Protein AF-A0A7V2W3R6-F1 (afdb_monomer_lite)

Structure (mmCIF, N/CA/C/O backbone):
data_AF-A0A7V2W3R6-F1
#
_entry.id   AF-A0A7V2W3R6-F1
#
loop_
_atom_site.group_PDB
_atom_site.id
_atom_site.type_symbol
_atom_site.label_atom_id
_atom_site.label_alt_id
_atom_site.label_comp_id
_atom_site.label_asym_id
_atom_site.label_entity_id
_atom_site.label_seq_id
_atom_site.pdbx_PDB_ins_code
_atom_site.Cartn_x
_atom_site.Cartn_y
_atom_site.Cartn_z
_atom_site.occupancy
_atom_site.B_iso_or_equiv
_atom_site.auth_seq_id
_atom_site.auth_comp_id
_atom_site.auth_asym_id
_atom_site.auth_atom_id
_atom_site.pdbx_PDB_model_num
ATOM 1 N N . LYS A 1 1 ? 10.354 2.225 -15.201 1.00 59.28 1 LYS A N 1
ATOM 2 C CA . LYS A 1 1 ? 10.331 1.206 -14.119 1.00 59.28 1 LYS A CA 1
ATOM 3 C C . LYS A 1 1 ? 9.931 1.815 -12.768 1.00 59.28 1 LYS A C 1
ATOM 5 O O . LYS A 1 1 ? 8.890 1.421 -12.269 1.00 59.28 1 LYS A O 1
ATOM 10 N N . ILE A 1 2 ? 10.626 2.833 -12.236 1.00 71.00 2 ILE A N 1
ATOM 11 C CA . ILE A 1 2 ? 10.215 3.539 -10.991 1.00 71.00 2 ILE A CA 1
ATOM 12 C C . ILE A 1 2 ? 8.816 4.175 -11.108 1.00 71.00 2 ILE A C 1
ATOM 14 O O . ILE A 1 2 ? 8.003 4.066 -10.198 1.00 71.00 2 ILE A O 1
ATOM 18 N N . SER A 1 3 ? 8.492 4.756 -12.267 1.00 81.88 3 SER A N 1
ATOM 19 C CA . SER A 1 3 ? 7.218 5.450 -12.502 1.00 81.88 3 SER A CA 1
ATOM 20 C C . SER A 1 3 ? 5.966 4.594 -12.274 1.00 81.88 3 SER A C 1
ATOM 22 O O . SER A 1 3 ? 4.956 5.121 -11.814 1.00 81.88 3 SER A O 1
ATOM 24 N N . SER A 1 4 ? 6.003 3.292 -12.570 1.00 83.88 4 SER A N 1
ATOM 25 C CA . SER A 1 4 ? 4.855 2.395 -12.370 1.00 83.88 4 SER A CA 1
ATOM 26 C C . SER A 1 4 ? 4.626 2.087 -10.892 1.00 83.88 4 SER A C 1
ATOM 28 O O . SER A 1 4 ? 3.481 2.081 -10.446 1.00 83.88 4 SER A O 1
ATOM 30 N N . LEU A 1 5 ? 5.705 1.919 -10.121 1.00 84.62 5 LEU A N 1
ATOM 31 C CA . LEU A 1 5 ? 5.622 1.748 -8.672 1.00 84.62 5 LEU A CA 1
ATOM 32 C C . LEU A 1 5 ? 5.131 3.033 -7.996 1.00 84.62 5 LEU A C 1
ATOM 34 O O . LEU A 1 5 ? 4.211 2.983 -7.188 1.00 84.62 5 LEU A O 1
ATOM 38 N N . THR A 1 6 ? 5.658 4.198 -8.388 1.00 90.31 6 THR A N 1
ATOM 39 C CA . THR A 1 6 ? 5.170 5.490 -7.882 1.00 90.31 6 THR A CA 1
ATOM 40 C C . THR A 1 6 ? 3.685 5.677 -8.187 1.00 90.31 6 THR A C 1
ATOM 42 O O . THR A 1 6 ? 2.918 6.010 -7.291 1.00 90.31 6 THR A O 1
ATOM 45 N N . LYS A 1 7 ? 3.243 5.389 -9.421 1.00 90.94 7 LYS A N 1
ATOM 46 C CA . LYS A 1 7 ? 1.819 5.443 -9.794 1.00 90.94 7 LYS A CA 1
ATOM 47 C C . LYS A 1 7 ? 0.959 4.517 -8.935 1.00 90.94 7 LYS A C 1
ATOM 49 O O . LYS A 1 7 ? -0.138 4.920 -8.551 1.00 90.94 7 LYS A O 1
ATOM 54 N N . LEU A 1 8 ? 1.431 3.303 -8.648 1.00 90.69 8 LEU A N 1
ATOM 55 C CA . LEU A 1 8 ? 0.729 2.367 -7.772 1.00 90.69 8 LEU A CA 1
ATOM 56 C C . LEU A 1 8 ? 0.593 2.938 -6.358 1.00 90.69 8 LEU A C 1
ATOM 58 O O . LEU A 1 8 ? -0.525 3.020 -5.856 1.00 90.69 8 LEU A O 1
ATOM 62 N N . ILE A 1 9 ? 1.693 3.398 -5.757 1.00 92.06 9 ILE A N 1
ATOM 63 C CA . ILE A 1 9 ? 1.687 3.981 -4.409 1.00 92.06 9 ILE A CA 1
ATOM 64 C C . ILE A 1 9 ? 0.729 5.178 -4.354 1.00 92.06 9 ILE A C 1
ATOM 66 O O . ILE A 1 9 ? -0.138 5.221 -3.491 1.00 92.06 9 ILE A O 1
ATOM 70 N N . THR A 1 10 ? 0.771 6.095 -5.328 1.00 95.12 10 THR A N 1
ATOM 71 C CA . THR A 1 10 ? -0.154 7.243 -5.370 1.00 95.12 10 THR A CA 1
ATOM 72 C C . THR A 1 10 ? -1.622 6.828 -5.551 1.00 95.12 10 THR A C 1
ATOM 74 O O . THR A 1 10 ? -2.527 7.536 -5.104 1.00 95.12 10 THR A O 1
ATOM 77 N N . ARG A 1 11 ? -1.906 5.714 -6.239 1.00 94.00 11 ARG A N 1
ATOM 78 C CA . ARG A 1 11 ? -3.274 5.168 -6.338 1.00 94.00 11 ARG A CA 1
ATOM 79 C C . ARG A 1 11 ? -3.722 4.569 -5.010 1.00 94.00 11 ARG A C 1
ATOM 81 O O . ARG A 1 11 ? -4.862 4.805 -4.626 1.00 94.00 11 ARG A O 1
ATOM 88 N N . ILE A 1 12 ? -2.834 3.860 -4.316 1.00 94.62 12 ILE A N 1
ATOM 89 C CA . ILE A 1 12 ? -3.099 3.310 -2.984 1.00 94.62 12 ILE A CA 1
ATOM 90 C C . ILE A 1 12 ? -3.355 4.441 -1.984 1.00 94.62 12 ILE A C 1
ATOM 92 O O . ILE A 1 12 ? -4.371 4.405 -1.300 1.00 94.62 12 ILE A O 1
ATOM 96 N N . SER A 1 13 ? -2.530 5.493 -1.956 1.00 95.12 13 SER A N 1
ATOM 97 C CA . SER A 1 13 ? -2.754 6.654 -1.080 1.00 95.12 13 SER A CA 1
ATOM 98 C C . SER A 1 13 ? -4.144 7.261 -1.288 1.00 95.12 13 SER A C 1
ATOM 100 O O . SER A 1 13 ? -4.907 7.400 -0.337 1.00 95.12 13 SER A O 1
ATOM 102 N N . ARG A 1 14 ? -4.532 7.506 -2.549 1.00 97.50 14 ARG A N 1
ATOM 103 C CA . ARG A 1 14 ? -5.871 8.019 -2.889 1.00 97.50 14 ARG A CA 1
ATOM 104 C C . ARG A 1 14 ? -7.003 7.052 -2.538 1.00 97.50 14 ARG A C 1
ATOM 106 O O . ARG A 1 14 ? -8.116 7.491 -2.263 1.00 97.50 14 ARG A O 1
ATOM 113 N N . PHE A 1 15 ? -6.758 5.745 -2.592 1.00 95.94 15 PHE A N 1
ATOM 114 C CA . PHE A 1 15 ? -7.727 4.742 -2.157 1.00 95.94 15 PHE A CA 1
ATOM 115 C C . PHE A 1 15 ? -7.945 4.814 -0.642 1.00 95.94 15 PHE A C 1
ATOM 117 O O . PHE A 1 15 ? -9.096 4.852 -0.215 1.00 95.94 15 PHE A O 1
ATOM 124 N N . ILE A 1 16 ? -6.873 4.897 0.150 1.00 95.69 16 ILE A N 1
ATOM 125 C CA . ILE A 1 16 ? -6.954 4.996 1.614 1.00 95.69 16 ILE A CA 1
ATOM 126 C C . ILE A 1 16 ? -7.638 6.301 2.042 1.00 95.69 16 ILE A C 1
ATOM 128 O O . ILE A 1 16 ? -8.534 6.264 2.879 1.00 95.69 16 ILE A O 1
ATOM 132 N N . GLU A 1 17 ? -7.307 7.434 1.415 1.00 96.31 17 GLU A N 1
ATOM 133 C CA . GLU A 1 17 ? -7.968 8.727 1.675 1.00 96.31 17 GLU A CA 1
ATOM 134 C C . GLU A 1 17 ? -9.490 8.665 1.481 1.00 96.31 17 GLU A C 1
ATOM 136 O O . GLU A 1 17 ? -10.247 9.238 2.261 1.00 96.31 17 GLU A O 1
ATOM 141 N N . LYS A 1 18 ? -9.950 7.949 0.447 1.00 97.94 18 LYS A N 1
ATOM 142 C CA . LYS A 1 18 ? -11.381 7.790 0.141 1.00 97.94 18 LYS A CA 1
ATOM 143 C C . LYS A 1 18 ? -12.084 6.741 0.999 1.00 97.94 18 LYS A C 1
ATOM 145 O O . LYS A 1 18 ? -13.310 6.684 0.978 1.00 97.94 18 LYS A O 1
ATOM 150 N N . ASN A 1 19 ? -11.335 5.909 1.716 1.00 97.44 19 ASN A N 1
ATOM 151 C CA . ASN A 1 19 ? -11.863 4.813 2.517 1.00 97.44 19 ASN A CA 1
ATOM 152 C C . ASN A 1 19 ? -11.337 4.914 3.956 1.00 97.44 19 ASN A C 1
ATOM 154 O O . ASN A 1 19 ? -10.539 4.075 4.381 1.00 97.44 19 ASN A O 1
ATOM 158 N N . PRO A 1 20 ? -11.784 5.917 4.738 1.00 96.06 20 PRO A N 1
ATOM 159 C CA . PRO A 1 20 ? -11.295 6.148 6.098 1.00 96.06 20 PRO A CA 1
ATOM 160 C C . PRO A 1 20 ? -11.584 4.988 7.061 1.00 96.06 20 PRO A C 1
ATOM 162 O O . PRO A 1 20 ? -11.006 4.945 8.145 1.00 96.06 20 PRO A O 1
ATOM 165 N N . GLN A 1 21 ? -12.469 4.060 6.697 1.00 97.50 21 GLN A N 1
ATOM 166 C CA . GLN A 1 21 ? -12.756 2.831 7.431 1.00 97.50 21 GLN A CA 1
ATOM 167 C C . GLN A 1 21 ? -11.665 1.761 7.283 1.00 97.50 21 GLN A C 1
ATOM 169 O O . GLN A 1 21 ? -11.632 0.826 8.078 1.00 97.50 21 GLN A O 1
ATOM 174 N N . VAL A 1 22 ? -10.770 1.879 6.298 1.00 97.12 22 VAL A N 1
ATOM 175 C CA . VAL A 1 22 ? -9.616 0.985 6.172 1.00 97.12 22 VAL A CA 1
ATOM 176 C C . VAL A 1 22 ? -8.622 1.321 7.282 1.00 97.12 22 VAL A C 1
ATOM 178 O O . VAL A 1 22 ? -8.162 2.455 7.414 1.00 97.12 22 VAL A O 1
ATOM 181 N N . LYS A 1 23 ? -8.314 0.325 8.110 1.00 96.75 23 LYS A N 1
ATOM 182 C CA . LYS A 1 23 ? -7.315 0.396 9.180 1.00 96.75 23 LYS A CA 1
ATOM 183 C C . LYS A 1 23 ? -5.935 -0.027 8.681 1.00 96.75 23 LYS A C 1
ATOM 185 O O . LYS A 1 23 ? -4.943 0.581 9.063 1.00 96.75 23 LYS A O 1
ATOM 190 N N . GLU A 1 24 ? -5.884 -1.059 7.846 1.00 96.50 24 GLU A N 1
ATOM 191 C CA . GLU A 1 24 ? -4.651 -1.651 7.324 1.00 96.50 24 GLU A CA 1
ATOM 192 C C . GLU A 1 24 ? -4.904 -2.161 5.905 1.00 96.50 24 GLU A C 1
ATOM 194 O O . GLU A 1 24 ? -5.971 -2.710 5.621 1.00 96.50 24 GLU A O 1
ATOM 199 N N . LEU A 1 25 ? -3.919 -1.982 5.030 1.00 95.81 25 LEU A N 1
ATOM 200 C CA . LEU A 1 25 ? -3.865 -2.590 3.708 1.00 95.81 25 LEU A CA 1
ATOM 201 C C . LEU A 1 25 ? -2.477 -3.203 3.552 1.00 95.81 25 LEU A C 1
ATOM 203 O O . LEU A 1 25 ? -1.486 -2.474 3.558 1.00 95.81 25 LEU A O 1
ATOM 207 N N . ASP A 1 26 ? -2.432 -4.519 3.394 1.00 96.19 26 ASP A N 1
ATOM 208 C CA . ASP A 1 26 ? -1.220 -5.269 3.085 1.00 96.19 26 ASP A CA 1
ATOM 209 C C . ASP A 1 26 ? -1.331 -5.838 1.668 1.00 96.19 26 ASP A C 1
ATOM 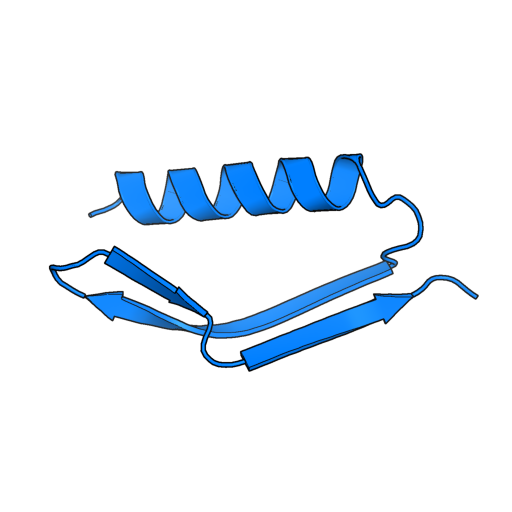211 O O . ASP A 1 26 ? -2.382 -6.350 1.276 1.00 96.19 26 ASP A O 1
ATOM 215 N N . ILE A 1 27 ? -0.268 -5.693 0.878 1.00 94.62 27 ILE A N 1
ATOM 216 C CA . ILE A 1 27 ? -0.199 -6.198 -0.497 1.00 94.62 27 ILE A CA 1
ATOM 217 C C . ILE A 1 27 ? 1.081 -7.006 -0.628 1.00 94.62 27 ILE A C 1
ATOM 219 O O . ILE A 1 27 ? 2.174 -6.438 -0.712 1.00 94.62 27 ILE A O 1
ATOM 223 N N . ASN A 1 28 ? 0.941 -8.326 -0.695 1.00 93.06 28 ASN A N 1
ATOM 224 C CA . ASN A 1 28 ? 2.065 -9.231 -0.852 1.00 93.06 28 ASN A CA 1
ATOM 225 C C . ASN A 1 28 ? 1.601 -10.574 -1.452 1.00 93.06 28 ASN A C 1
ATOM 227 O O . ASN A 1 28 ? 0.835 -11.269 -0.794 1.00 93.06 28 ASN A O 1
ATOM 231 N N . PRO A 1 29 ? 2.069 -10.985 -2.651 1.00 94.44 29 PRO A N 1
ATOM 232 C CA . PRO A 1 29 ? 3.157 -10.392 -3.429 1.00 94.44 29 PRO A CA 1
ATOM 233 C C . PRO A 1 29 ? 2.716 -9.317 -4.432 1.00 94.44 29 PRO A C 1
ATOM 235 O O . PRO A 1 29 ? 1.626 -9.353 -5.012 1.00 94.44 29 PRO A O 1
ATOM 238 N N . LEU A 1 30 ? 3.645 -8.392 -4.696 1.00 92.75 30 LEU A N 1
ATOM 239 C CA . LEU A 1 30 ? 3.559 -7.401 -5.764 1.00 92.75 30 LEU A CA 1
ATOM 240 C 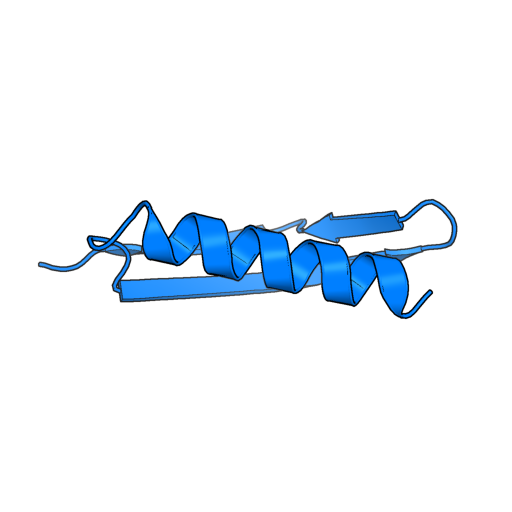C . LEU A 1 30 ? 4.567 -7.738 -6.869 1.00 92.75 30 LEU A C 1
ATOM 242 O O . LEU A 1 30 ? 5.778 -7.632 -6.676 1.00 92.75 30 LEU A O 1
ATOM 246 N N . ILE A 1 31 ? 4.069 -8.127 -8.039 1.00 92.31 31 ILE A N 1
ATOM 247 C CA . ILE A 1 31 ? 4.903 -8.532 -9.171 1.00 92.31 31 ILE A CA 1
ATOM 248 C C . ILE A 1 31 ? 5.119 -7.333 -10.090 1.00 92.31 31 ILE A C 1
ATOM 250 O O . ILE A 1 31 ? 4.160 -6.729 -10.569 1.00 92.31 31 ILE A O 1
ATOM 254 N N . ALA A 1 32 ? 6.381 -7.009 -10.368 1.00 91.12 32 ALA A N 1
ATOM 255 C CA . ALA A 1 32 ? 6.767 -5.993 -11.341 1.00 91.12 32 ALA A CA 1
ATOM 256 C C . ALA A 1 32 ? 7.466 -6.645 -12.543 1.00 91.12 32 ALA A C 1
ATOM 258 O O . ALA A 1 32 ? 8.471 -7.336 -12.382 1.00 91.12 32 ALA A O 1
ATOM 259 N N . SER A 1 33 ? 6.957 -6.396 -13.748 1.00 88.88 33 SER A N 1
ATOM 260 C CA . SER A 1 33 ? 7.501 -6.904 -15.012 1.00 88.88 33 SER A CA 1
ATOM 261 C C . SER A 1 33 ? 7.712 -5.767 -16.024 1.00 88.88 33 SER A C 1
ATOM 263 O O . SER A 1 33 ? 7.561 -4.584 -15.703 1.00 88.88 33 SER A O 1
ATOM 265 N N . GLY A 1 34 ? 8.100 -6.110 -17.258 1.00 86.12 34 GLY A N 1
ATOM 266 C CA . GLY A 1 34 ? 8.156 -5.149 -18.365 1.00 86.12 34 GLY A CA 1
ATOM 267 C C . GLY A 1 34 ? 6.797 -4.517 -18.683 1.00 86.12 34 GLY A C 1
ATOM 268 O O . GLY A 1 34 ? 6.752 -3.354 -19.078 1.00 86.12 34 GLY A O 1
ATOM 269 N N . ASP A 1 35 ? 5.711 -5.244 -18.417 1.00 84.69 35 ASP A N 1
ATOM 270 C CA . ASP A 1 35 ? 4.342 -4.851 -18.765 1.00 84.69 35 ASP A CA 1
ATOM 271 C C . ASP A 1 35 ? 3.673 -3.995 -17.681 1.00 84.69 35 ASP A C 1
ATOM 273 O O . ASP A 1 35 ? 2.666 -3.333 -17.933 1.00 84.69 35 ASP A O 1
ATOM 277 N N . GLY A 1 36 ? 4.231 -3.960 -16.466 1.00 85.94 36 GLY A N 1
ATOM 278 C CA . GLY A 1 36 ? 3.700 -3.142 -15.382 1.00 85.94 36 GLY A CA 1
ATOM 279 C C . GLY A 1 36 ? 3.888 -3.744 -13.998 1.00 85.94 36 GLY A C 1
ATOM 280 O O . GLY A 1 36 ? 4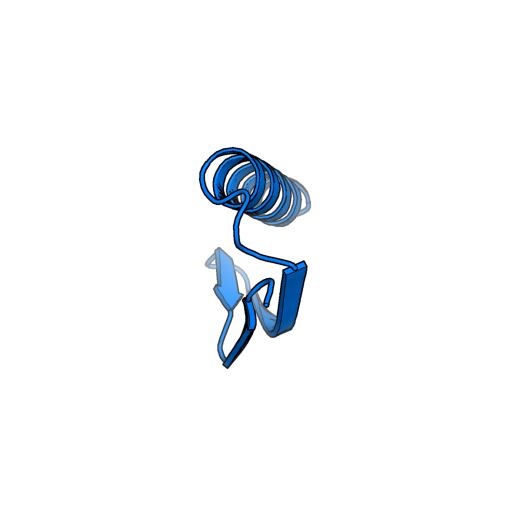.873 -4.423 -13.723 1.00 85.94 36 GLY A O 1
ATOM 281 N N . VAL A 1 37 ? 2.952 -3.420 -13.105 1.00 91.00 37 VAL A N 1
ATOM 282 C CA . VAL A 1 37 ? 2.952 -3.866 -11.709 1.00 91.00 37 VAL A CA 1
ATOM 283 C C . VAL A 1 37 ? 1.572 -4.424 -11.368 1.00 91.00 37 VAL A C 1
ATOM 285 O O . VAL A 1 37 ? 0.571 -3.753 -11.619 1.00 91.00 37 VAL A O 1
ATOM 288 N N . VAL A 1 38 ? 1.527 -5.628 -10.797 1.00 91.19 38 VAL A N 1
ATO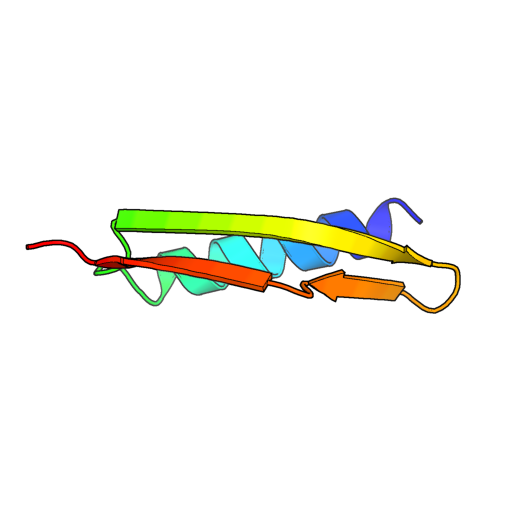M 289 C CA . VAL A 1 38 ? 0.299 -6.356 -10.447 1.00 91.19 38 VAL A CA 1
ATOM 290 C C . VAL A 1 38 ? 0.373 -6.825 -8.995 1.00 91.19 38 VAL A C 1
ATOM 292 O O . VAL A 1 38 ? 1.365 -7.422 -8.581 1.00 91.19 38 VAL A O 1
ATOM 295 N N . ALA A 1 39 ? -0.685 -6.559 -8.229 1.00 92.38 39 ALA A N 1
ATOM 296 C CA . ALA A 1 39 ? -0.911 -7.173 -6.923 1.00 92.38 39 ALA A CA 1
ATOM 297 C C . ALA A 1 39 ? -1.616 -8.517 -7.134 1.00 92.38 39 ALA A C 1
ATOM 299 O O . ALA A 1 39 ? -2.673 -8.549 -7.762 1.00 92.38 39 ALA A O 1
ATOM 300 N N . VAL A 1 40 ? -1.015 -9.609 -6.661 1.00 95.06 40 VAL A N 1
ATOM 301 C CA . VAL A 1 40 ? -1.601 -10.959 -6.779 1.00 95.06 40 VAL A CA 1
ATOM 302 C C . VAL A 1 40 ? -2.510 -11.263 -5.596 1.00 95.06 40 VAL A C 1
ATOM 304 O O . VAL A 1 40 ? -3.535 -11.916 -5.758 1.00 95.06 40 VAL A O 1
ATOM 307 N N . ASP A 1 41 ? -2.139 -10.750 -4.428 1.00 95.50 41 ASP A N 1
ATOM 308 C CA . ASP A 1 41 ? -2.878 -10.886 -3.183 1.00 95.50 41 ASP A CA 1
ATOM 309 C C . ASP A 1 41 ? -2.933 -9.535 -2.457 1.00 95.50 41 ASP A C 1
ATOM 311 O O . ASP A 1 41 ? -2.049 -8.683 -2.626 1.00 95.50 41 ASP A O 1
ATOM 315 N N . ALA A 1 42 ? -4.004 -9.330 -1.691 1.00 95.19 42 ALA A N 1
ATOM 316 C CA . ALA A 1 42 ? -4.159 -8.177 -0.821 1.00 95.19 42 ALA A CA 1
ATOM 317 C C . ALA A 1 42 ? -5.084 -8.499 0.357 1.00 95.19 42 ALA A C 1
ATOM 319 O O . ALA A 1 42 ? -6.158 -9.082 0.189 1.00 95.19 42 ALA A O 1
ATOM 320 N N . ARG A 1 43 ? -4.716 -8.009 1.541 1.00 97.19 43 ARG A N 1
ATOM 321 C CA . ARG A 1 43 ? -5.521 -8.088 2.761 1.00 97.19 43 ARG A CA 1
ATOM 322 C C . ARG A 1 43 ? -5.903 -6.690 3.231 1.00 97.19 43 ARG A C 1
ATOM 324 O O . ARG A 1 43 ? -5.060 -5.802 3.319 1.00 97.19 43 ARG A O 1
ATOM 331 N N . ILE A 1 44 ? -7.176 -6.512 3.584 1.00 96.62 44 ILE A N 1
ATOM 332 C CA . ILE A 1 44 ? -7.706 -5.263 4.142 1.00 96.62 44 ILE A CA 1
ATOM 333 C C . ILE A 1 44 ? -8.269 -5.537 5.532 1.00 96.62 44 ILE A C 1
ATOM 335 O O . ILE A 1 44 ? -9.100 -6.426 5.712 1.00 96.62 44 ILE A O 1
ATOM 339 N N . VAL A 1 45 ? -7.841 -4.742 6.510 1.00 97.69 45 VAL A N 1
ATOM 340 C CA . VAL A 1 45 ? -8.433 -4.718 7.851 1.00 97.69 45 VAL A CA 1
ATOM 341 C C . VAL A 1 45 ? -9.274 -3.460 7.981 1.00 97.69 45 VAL A C 1
ATOM 343 O O . VAL A 1 45 ? -8.817 -2.361 7.666 1.00 97.69 45 VAL A O 1
ATOM 346 N N . MET A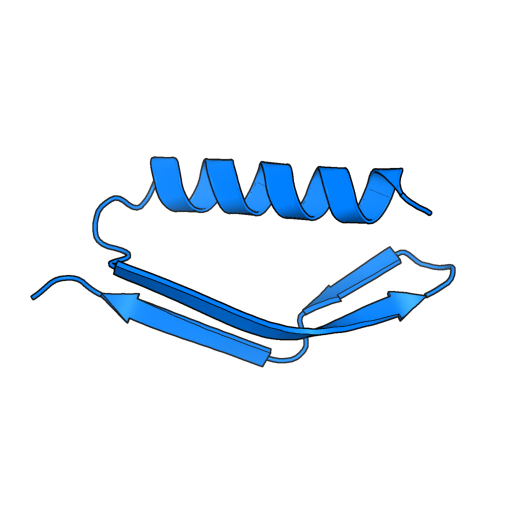 1 46 ? -10.498 -3.614 8.473 1.00 97.25 46 MET A N 1
ATOM 347 C CA . MET A 1 46 ? -11.436 -2.515 8.694 1.00 97.25 46 MET A CA 1
ATOM 348 C C . MET A 1 46 ? -11.355 -2.030 10.143 1.00 97.25 46 MET A C 1
ATOM 350 O O . MET A 1 46 ? -10.994 -2.788 11.047 1.00 97.25 46 MET A O 1
ATOM 354 N N . LYS A 1 47 ? -11.679 -0.760 10.376 1.00 94.31 47 LYS A N 1
ATOM 355 C CA . LYS A 1 47 ? -11.902 -0.230 11.723 1.00 94.31 47 LYS A CA 1
ATOM 356 C C . LYS A 1 47 ? -13.140 -0.901 12.330 1.00 94.31 47 LYS A C 1
ATOM 358 O O . LYS A 1 47 ? -14.109 -1.155 11.615 1.00 94.31 47 LYS A O 1
ATOM 363 N N . SER A 1 48 ? -13.049 -1.215 13.620 1.00 80.12 48 SER A N 1
ATOM 364 C CA . SER A 1 48 ? -14.171 -1.656 14.457 1.00 80.12 48 SER A CA 1
ATOM 365 C C . SER A 1 48 ? -15.093 -0.496 14.802 1.00 80.12 48 SER A C 1
ATOM 367 O O . SER A 1 48 ? -14.575 0.643 14.880 1.00 80.12 48 SER A O 1
#

Sequence (48 aa):
KISSLTKLITRISRFIEKNPQVKELDINPLIASGDGVVAVDARIVMKS

pLDDT: mean 91.83, std 7.21, range [59.28, 97.94]

Secondary structure (DSSP, 8-state):
-HHHHHHHHHHHHHHHHH-TTEEEEE---EEE-SS-EEES--EEEE--

Foldseek 3Di:
DVVLVVVVVVVVVVVCVVC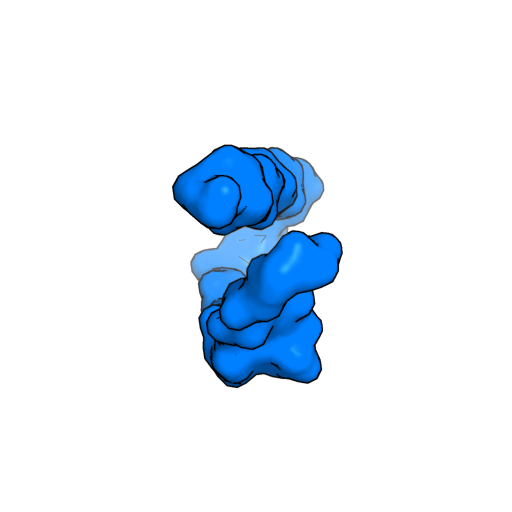VQWPDKDFPPWDQDPVGIDGPDMDTDGDD

Radius of gyration: 11.96 Å; chains: 1; bounding box: 24×20×33 Å